Protein AF-A0A254QL31-F1 (afdb_monomer)

Nearest PDB structures (foldseek):
  5aiw-assembly1_A  TM=4.614E-01  e=5.305E+00  Enterococcus faecalis EnGen0234
  5wer-assembly3_G  TM=2.767E-01  e=7.026E+00  Mus musculus
  8og2-assembly1_A  TM=2.964E-01  e=9.304E+00  Mus musculus

pLDDT: mean 82.79, std 15.6, range [37.22, 97.31]

Solvent-accessible surface area (backbone atoms only — not comparable to full-atom values): 7332 Å² total; per-residue (Å²): 123,65,69,63,57,67,70,38,64,56,94,63,40,43,70,48,63,91,49,99,44,36,40,35,34,34,29,65,55,57,72,69,57,37,51,50,49,29,67,76,66,63,33,40,85,92,48,69,45,27,43,34,43,37,40,38,54,43,84,44,89,101,52,67,45,76,48,76,47,54,29,39,39,31,35,41,89,68,79,72,59,47,73,48,71,68,89,47,71,68,58,54,52,51,52,46,51,54,40,42,76,74,73,47,78,86,70,84,77,84,57,93,85,64,91,78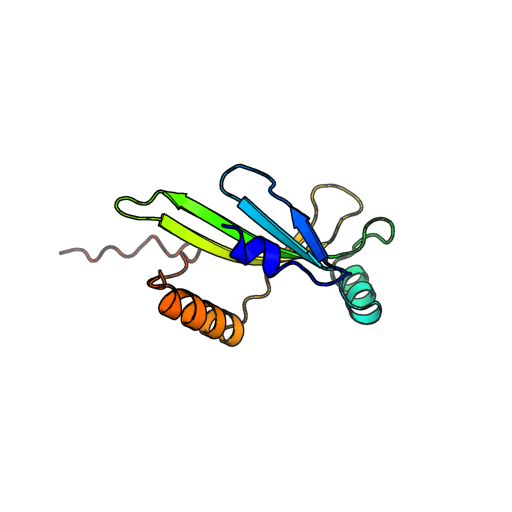,74,79,84,86,130

Foldseek 3Di:
DVVVVVVLDDPQWDWDDPDPFKTKIKGADDPVVQVVCCVVPVADPVDTKIWIWMWGWDDDPPGIDIDTFTWIFGHHPDDHTDTHGDDDVVVVVVVCVVCVVVVDDDDDDPDVPPPDDDDDD

Mean predicted aligned error: 8.34 Å

Structure (mmCIF, N/CA/C/O backbone):
data_AF-A0A254QL31-F1
#
_entry.id   AF-A0A254QL31-F1
#
loop_
_atom_site.group_PDB
_atom_site.id
_atom_site.type_symbol
_atom_site.label_atom_id
_atom_site.label_alt_id
_atom_site.label_comp_id
_atom_site.label_asym_id
_atom_site.label_entity_id
_atom_site.label_seq_id
_atom_site.pdbx_PDB_ins_code
_atom_site.Cartn_x
_atom_site.Cartn_y
_atom_site.Cartn_z
_atom_site.occupancy
_atom_site.B_iso_or_equiv
_atom_site.auth_seq_id
_atom_site.auth_comp_id
_atom_site.auth_asym_id
_atom_site.auth_atom_id
_atom_site.pdbx_PDB_model_num
ATOM 1 N N . MET A 1 1 ? 15.190 -4.986 -9.705 1.00 49.31 1 MET A N 1
ATOM 2 C CA . MET A 1 1 ? 14.067 -4.323 -9.004 1.00 49.31 1 MET A CA 1
ATOM 3 C C . MET A 1 1 ? 14.504 -3.806 -7.626 1.00 49.31 1 MET A C 1
ATOM 5 O O . MET A 1 1 ? 13.675 -3.690 -6.741 1.00 49.31 1 MET A O 1
ATOM 9 N N . GLU A 1 2 ? 15.784 -3.455 -7.446 1.00 47.81 2 GLU A N 1
ATOM 10 C CA . GLU A 1 2 ? 16.302 -2.874 -6.191 1.00 47.81 2 GLU A CA 1
ATOM 11 C C . GLU A 1 2 ? 15.816 -1.430 -5.967 1.00 47.81 2 GLU A C 1
ATOM 13 O O . GLU A 1 2 ? 15.748 -0.967 -4.836 1.00 47.81 2 GLU A O 1
ATOM 18 N N . SER A 1 3 ? 15.405 -0.727 -7.029 1.00 62.12 3 SER A N 1
ATOM 19 C CA . SER A 1 3 ? 15.005 0.685 -6.963 1.00 62.12 3 SER A CA 1
ATOM 20 C C . SER A 1 3 ? 13.705 0.942 -6.192 1.00 62.12 3 SER A C 1
ATOM 22 O O . SER A 1 3 ? 13.555 2.008 -5.604 1.00 62.12 3 SER A O 1
ATOM 24 N N . VAL A 1 4 ? 12.761 -0.009 -6.194 1.00 62.25 4 VAL A N 1
ATOM 25 C CA . VAL A 1 4 ? 11.479 0.132 -5.474 1.00 62.25 4 VAL A CA 1
ATOM 26 C C . VAL A 1 4 ? 11.667 -0.160 -3.988 1.00 62.25 4 VAL A C 1
ATOM 28 O O . VAL A 1 4 ? 11.153 0.573 -3.156 1.00 62.25 4 VAL A O 1
ATOM 31 N N . GLU A 1 5 ? 12.468 -1.173 -3.651 1.00 67.62 5 GLU A N 1
ATOM 32 C CA . GLU A 1 5 ? 12.842 -1.466 -2.263 1.00 67.62 5 GLU A CA 1
ATOM 33 C C . GLU A 1 5 ? 13.615 -0.298 -1.642 1.00 67.62 5 GLU A C 1
ATOM 35 O O . GLU A 1 5 ? 13.284 0.143 -0.547 1.00 67.62 5 GLU A O 1
ATOM 40 N N . SER A 1 6 ? 14.556 0.301 -2.383 1.00 66.62 6 SER A N 1
ATOM 41 C CA . SER A 1 6 ? 15.269 1.498 -1.919 1.00 66.62 6 SER A CA 1
ATOM 42 C C . SER A 1 6 ? 14.387 2.741 -1.776 1.00 66.62 6 SER A C 1
ATOM 44 O O . SER A 1 6 ? 14.772 3.671 -1.079 1.00 66.62 6 SER A O 1
ATOM 46 N N . ALA A 1 7 ? 13.233 2.784 -2.450 1.00 67.31 7 ALA A N 1
ATOM 47 C CA . ALA A 1 7 ? 12.263 3.866 -2.293 1.00 67.31 7 ALA A CA 1
ATOM 48 C C . ALA A 1 7 ? 11.359 3.670 -1.059 1.00 67.31 7 ALA A C 1
ATOM 50 O O . ALA A 1 7 ? 10.706 4.618 -0.641 1.00 67.31 7 ALA A O 1
ATOM 51 N N . CYS A 1 8 ? 11.350 2.466 -0.476 1.00 73.69 8 CYS A N 1
ATOM 52 C CA . CYS A 1 8 ? 10.620 2.073 0.731 1.00 73.69 8 CYS A CA 1
ATOM 53 C C . CYS A 1 8 ? 11.552 2.022 1.940 1.00 73.69 8 CYS A C 1
ATOM 55 O O . CYS A 1 8 ? 11.739 0.970 2.556 1.00 73.69 8 CYS A O 1
ATOM 57 N N . SER A 1 9 ? 12.215 3.142 2.214 1.00 71.31 9 SER A N 1
ATOM 58 C CA . SER A 1 9 ? 13.316 3.206 3.175 1.00 71.31 9 SER A CA 1
ATOM 59 C C . SER A 1 9 ? 13.076 4.178 4.326 1.00 71.31 9 SER A C 1
ATOM 61 O O . SER A 1 9 ? 14.020 4.460 5.069 1.00 71.31 9 SER A O 1
ATOM 63 N N . GLU A 1 10 ? 11.875 4.745 4.473 1.00 77.81 10 GLU A N 1
ATOM 64 C CA . GLU A 1 10 ? 11.595 5.555 5.656 1.00 77.81 10 GLU A CA 1
ATOM 65 C C . GLU A 1 10 ? 11.516 4.659 6.905 1.00 77.81 10 GLU A C 1
ATOM 67 O O . GLU A 1 10 ? 11.150 3.487 6.814 1.00 77.81 10 GLU A O 1
ATOM 72 N N . PRO A 1 11 ? 11.847 5.168 8.106 1.00 74.62 11 PRO A N 1
ATOM 73 C CA . PRO A 1 11 ? 11.860 4.349 9.323 1.00 74.62 11 PRO A CA 1
ATOM 74 C C . PRO A 1 11 ? 10.506 3.712 9.664 1.00 74.62 11 PRO A C 1
ATOM 76 O O . PRO A 1 11 ? 10.456 2.694 10.352 1.00 74.62 11 PRO A O 1
ATOM 79 N N . SER A 1 12 ? 9.419 4.338 9.210 1.00 80.88 12 SER A N 1
ATOM 80 C CA . SER A 1 12 ? 8.039 3.886 9.408 1.00 80.88 12 SER A CA 1
ATOM 81 C C . SER A 1 12 ? 7.549 2.949 8.301 1.00 80.88 12 SER A C 1
ATOM 83 O O . SER A 1 12 ? 6.406 2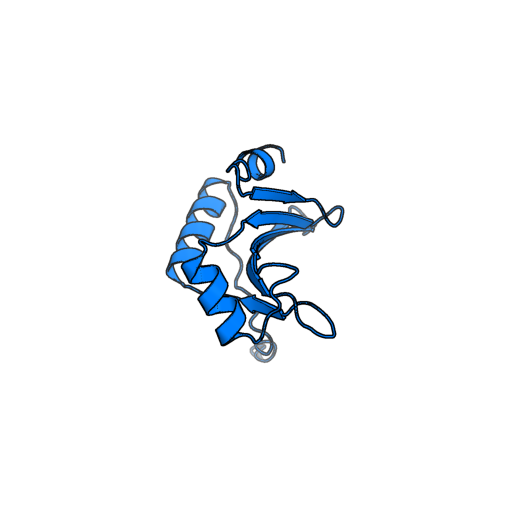.484 8.366 1.00 80.88 12 SER A O 1
ATOM 85 N N . ASP A 1 13 ? 8.386 2.681 7.299 1.00 86.38 13 ASP A N 1
ATOM 86 C CA . ASP A 1 13 ? 8.052 1.829 6.171 1.00 86.38 13 ASP A CA 1
ATOM 87 C C . ASP A 1 13 ? 8.355 0.367 6.474 1.00 86.38 13 ASP A C 1
ATOM 89 O O . ASP A 1 13 ? 9.312 -0.004 7.154 1.00 86.38 13 ASP A O 1
ATOM 93 N N . SER A 1 14 ? 7.535 -0.495 5.893 1.00 89.94 14 SER A N 1
ATOM 94 C CA . SER A 1 14 ? 7.794 -1.920 5.797 1.00 89.94 14 SER A CA 1
ATOM 95 C C . SER A 1 14 ? 7.660 -2.350 4.347 1.00 89.94 14 SER A C 1
ATOM 97 O O . SER A 1 14 ? 6.610 -2.193 3.720 1.00 89.94 14 SER A O 1
ATOM 99 N N . PHE A 1 15 ? 8.746 -2.896 3.816 1.00 90.31 15 PHE A N 1
ATOM 100 C CA . PHE A 1 15 ? 8.770 -3.509 2.500 1.00 90.31 15 PHE A CA 1
ATOM 101 C C . PHE A 1 15 ? 8.323 -4.967 2.599 1.00 90.31 15 PHE A C 1
ATOM 103 O O . PHE A 1 15 ? 8.737 -5.704 3.497 1.00 90.31 15 PHE A O 1
ATOM 110 N N . SER A 1 16 ? 7.483 -5.406 1.666 1.00 90.56 16 SER A N 1
ATOM 111 C CA . SER A 1 16 ? 7.104 -6.810 1.557 1.00 90.56 16 SER A CA 1
ATOM 112 C C . SER A 1 16 ? 6.863 -7.221 0.111 1.00 90.56 16 SER A C 1
ATOM 114 O O . SER A 1 16 ? 6.577 -6.401 -0.761 1.00 90.56 16 SER A O 1
ATOM 116 N N . ARG A 1 17 ? 6.973 -8.526 -0.135 1.00 90.69 17 ARG A N 1
ATOM 117 C CA . ARG A 1 17 ? 6.745 -9.134 -1.442 1.00 90.69 17 ARG A CA 1
ATOM 118 C C . ARG A 1 17 ? 5.751 -10.290 -1.277 1.00 90.69 17 ARG A C 1
ATOM 120 O O . ARG A 1 17 ? 6.188 -11.407 -0.998 1.00 90.69 17 ARG A O 1
ATOM 127 N N . PRO A 1 18 ? 4.431 -10.020 -1.330 1.00 90.38 18 PRO A N 1
ATOM 128 C CA . PRO A 1 18 ? 3.409 -11.031 -1.052 1.00 90.38 18 PRO A CA 1
ATOM 129 C C . PRO A 1 18 ? 3.463 -12.237 -1.998 1.00 90.38 18 PRO A C 1
ATOM 131 O O . PRO A 1 18 ? 3.175 -13.357 -1.584 1.00 90.38 18 PRO A O 1
ATOM 134 N N . ASP A 1 19 ? 3.859 -12.008 -3.251 1.00 92.56 19 ASP A N 1
ATOM 135 C CA . ASP A 1 19 ? 4.008 -13.026 -4.291 1.00 92.56 19 ASP A CA 1
ATOM 136 C C . ASP A 1 19 ? 5.090 -12.613 -5.313 1.00 92.56 19 ASP A C 1
ATOM 138 O O . ASP A 1 19 ? 5.777 -11.608 -5.143 1.00 92.56 19 ASP A O 1
ATOM 142 N N . ALA A 1 20 ? 5.300 -13.402 -6.371 1.00 89.00 20 ALA A N 1
ATOM 143 C CA . ALA A 1 20 ? 6.372 -13.158 -7.340 1.00 89.00 20 ALA A CA 1
ATOM 144 C C . ALA A 1 20 ? 6.192 -11.878 -8.184 1.00 89.00 20 ALA A C 1
ATOM 146 O O . ALA A 1 20 ? 7.182 -11.355 -8.701 1.00 89.00 20 ALA A O 1
ATOM 147 N N . GLN A 1 21 ? 4.957 -11.399 -8.326 1.00 91.75 21 GLN A N 1
ATOM 148 C CA . GLN A 1 21 ? 4.550 -10.302 -9.204 1.00 91.75 21 GLN A CA 1
ATOM 149 C C . GLN A 1 21 ? 4.180 -9.036 -8.428 1.00 91.75 21 GLN A C 1
ATOM 151 O O . GLN A 1 21 ? 4.144 -7.954 -9.011 1.00 91.75 21 GLN A O 1
ATOM 156 N N . THR A 1 22 ? 3.950 -9.159 -7.122 1.00 91.88 22 THR A N 1
ATOM 157 C CA . THR A 1 22 ? 3.501 -8.067 -6.262 1.00 91.88 22 THR A CA 1
ATOM 158 C C . THR A 1 22 ? 4.597 -7.598 -5.314 1.00 91.88 22 THR A C 1
ATOM 160 O O . THR A 1 22 ? 5.205 -8.379 -4.579 1.00 91.88 22 THR A O 1
ATOM 163 N N . ILE A 1 23 ? 4.807 -6.286 -5.279 1.00 91.62 23 ILE A N 1
ATOM 164 C CA . ILE A 1 23 ? 5.634 -5.594 -4.291 1.00 91.62 23 ILE A CA 1
ATOM 165 C C . ILE A 1 23 ? 4.761 -4.612 -3.526 1.00 91.62 23 ILE A C 1
ATOM 167 O O . ILE A 1 23 ? 3.960 -3.900 -4.126 1.00 91.62 23 ILE A O 1
ATOM 171 N N . GLU A 1 24 ? 4.952 -4.536 -2.213 1.00 92.81 24 GLU A N 1
ATOM 172 C CA . GLU A 1 24 ? 4.252 -3.586 -1.360 1.00 92.81 24 GLU A CA 1
ATOM 173 C C . GLU A 1 24 ? 5.211 -2.797 -0.473 1.00 92.81 24 GLU A C 1
ATOM 175 O O . GLU A 1 24 ? 6.029 -3.361 0.257 1.00 92.81 24 GLU A O 1
ATOM 180 N N . CYS A 1 25 ? 5.019 -1.485 -0.491 1.00 92.00 25 CYS A N 1
ATOM 181 C CA . CYS A 1 25 ? 5.474 -0.555 0.528 1.00 92.00 25 CYS A CA 1
ATOM 182 C C . CYS A 1 25 ? 4.323 -0.311 1.494 1.00 92.00 25 CYS A C 1
ATOM 184 O O . CYS A 1 25 ? 3.230 0.037 1.042 1.00 92.00 25 CYS A O 1
ATOM 186 N N . ARG A 1 26 ? 4.533 -0.473 2.798 1.00 93.31 26 ARG A N 1
ATOM 187 C CA . ARG A 1 26 ? 3.498 -0.184 3.794 1.00 93.31 26 ARG A CA 1
ATOM 188 C C . ARG A 1 26 ? 4.010 0.787 4.840 1.00 93.31 26 ARG A C 1
ATOM 190 O O . ARG A 1 26 ? 4.962 0.457 5.542 1.00 93.31 26 ARG A O 1
ATOM 197 N N . THR A 1 27 ? 3.307 1.896 5.008 1.00 92.25 27 THR A N 1
ATOM 198 C CA . THR A 1 27 ? 3.706 2.997 5.892 1.00 92.25 27 THR A CA 1
ATOM 199 C C . THR A 1 27 ? 2.600 3.271 6.902 1.00 92.25 27 THR A C 1
ATOM 201 O O . THR A 1 27 ? 1.413 3.289 6.553 1.00 92.25 27 THR A O 1
ATOM 204 N N . TYR A 1 28 ? 2.970 3.466 8.167 1.00 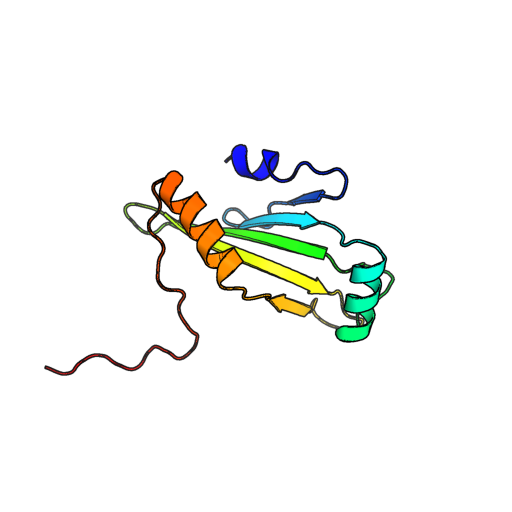92.62 28 TYR A N 1
ATOM 205 C CA . TYR A 1 28 ? 2.028 3.973 9.164 1.00 92.62 28 TYR A CA 1
ATOM 206 C C . TYR A 1 28 ? 1.718 5.443 8.903 1.00 92.62 28 TYR A C 1
ATOM 208 O O . TYR A 1 28 ? 2.605 6.216 8.554 1.00 92.62 28 TYR A O 1
ATOM 216 N N . LEU A 1 29 ? 0.457 5.822 9.093 1.00 90.94 29 LEU A N 1
ATOM 217 C CA . LEU A 1 29 ? 0.066 7.225 9.030 1.00 90.94 29 LEU A CA 1
ATOM 218 C C . LEU A 1 29 ? 0.510 7.961 10.296 1.00 90.94 29 LEU A C 1
ATOM 220 O O . LEU A 1 29 ? 0.761 7.345 11.338 1.00 90.94 29 LEU A O 1
ATOM 224 N N . ASP A 1 30 ? 0.491 9.289 10.246 1.00 92.69 30 ASP A N 1
ATOM 225 C CA . ASP A 1 30 ? 0.639 10.083 11.457 1.00 92.69 30 ASP A CA 1
ATOM 226 C C . ASP A 1 30 ? -0.480 9.758 12.469 1.00 92.69 30 ASP A C 1
ATOM 228 O O . ASP A 1 30 ? -1.590 9.362 12.082 1.00 92.69 30 ASP A O 1
ATOM 232 N N . PRO A 1 31 ? -0.253 9.935 13.787 1.00 93.62 31 PRO A N 1
ATOM 233 C CA . PRO A 1 31 ? -1.226 9.541 14.809 1.00 93.62 31 PRO A CA 1
ATOM 234 C C . PRO A 1 31 ? -2.617 10.162 14.621 1.00 93.62 31 PRO A C 1
ATOM 236 O O . PRO A 1 31 ? -3.633 9.502 14.848 1.00 93.62 31 PRO A O 1
ATOM 239 N N . GLN A 1 32 ? -2.676 11.423 14.182 1.00 95.94 32 GLN A N 1
ATOM 240 C CA . GLN A 1 32 ? -3.942 12.115 13.944 1.00 95.94 32 GLN A CA 1
ATOM 241 C C . GLN A 1 32 ? -4.702 11.517 12.754 1.00 95.94 32 GLN A C 1
ATOM 243 O O . GLN A 1 32 ? -5.903 11.270 12.855 1.00 95.94 32 GLN A O 1
ATOM 248 N N . GLU A 1 33 ? -4.014 11.244 11.648 1.00 93.69 33 GLU A N 1
ATOM 249 C CA . GLU A 1 33 ? -4.604 10.642 10.450 1.00 93.69 33 GLU A CA 1
ATOM 250 C C . GLU A 1 33 ? -5.042 9.198 10.707 1.00 93.69 33 GLU A C 1
ATOM 252 O O . GLU A 1 33 ? -6.134 8.797 10.306 1.00 93.69 33 GLU A O 1
ATOM 257 N N . THR A 1 34 ? -4.236 8.448 11.463 1.00 94.94 34 THR A N 1
ATOM 258 C CA . THR A 1 34 ? -4.563 7.099 11.937 1.00 94.94 34 THR A CA 1
ATOM 259 C C . THR A 1 34 ? -5.873 7.102 12.723 1.00 94.94 34 THR A C 1
ATOM 261 O O . THR A 1 34 ? -6.777 6.323 12.423 1.00 94.94 34 THR A O 1
ATOM 264 N N . ALA A 1 35 ? -6.018 8.004 13.700 1.00 95.56 35 ALA A N 1
ATOM 265 C CA . ALA A 1 35 ? -7.239 8.108 14.495 1.00 95.56 35 ALA A CA 1
ATOM 266 C C . ALA A 1 35 ? -8.461 8.447 13.626 1.00 95.56 35 ALA A C 1
ATOM 268 O O . ALA A 1 35 ? -9.521 7.838 13.782 1.00 95.56 35 ALA A O 1
ATOM 269 N N . VAL A 1 36 ? -8.308 9.381 12.680 1.00 95.44 36 VAL A N 1
ATOM 270 C CA . VAL A 1 36 ? -9.367 9.729 11.722 1.00 95.44 36 VAL A CA 1
ATOM 271 C C . VAL A 1 36 ? -9.764 8.518 10.879 1.00 95.44 36 VAL A C 1
ATOM 273 O O . VAL A 1 36 ? -10.954 8.245 10.753 1.00 95.44 36 VAL A O 1
ATOM 276 N N . ALA A 1 37 ? -8.803 7.759 10.350 1.00 94.44 37 ALA A N 1
ATOM 277 C CA . ALA A 1 37 ? -9.066 6.562 9.557 1.00 94.44 37 ALA A CA 1
ATOM 278 C C . ALA A 1 37 ? -9.812 5.479 10.349 1.00 94.44 37 ALA A C 1
ATOM 280 O O . ALA A 1 37 ? -10.790 4.919 9.855 1.00 94.44 37 ALA A O 1
ATO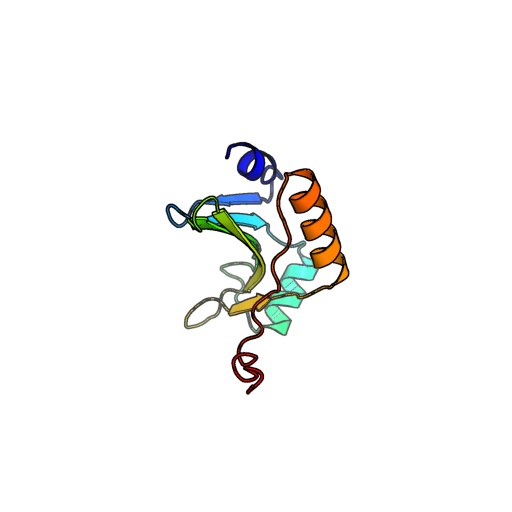M 281 N N . ILE A 1 38 ? -9.383 5.208 11.585 1.00 95.81 38 ILE A N 1
ATOM 282 C CA . ILE A 1 38 ? -10.027 4.219 12.459 1.00 95.81 38 ILE A CA 1
ATOM 283 C C . ILE A 1 38 ? -11.482 4.611 12.728 1.00 95.81 38 ILE A C 1
ATOM 285 O O . ILE A 1 38 ? -12.366 3.765 12.632 1.00 95.81 38 ILE A O 1
ATOM 289 N N . MET A 1 39 ? -11.753 5.888 13.008 1.00 95.31 39 MET A N 1
ATOM 290 C CA . MET A 1 39 ? -13.121 6.364 13.235 1.00 95.31 39 MET A CA 1
ATOM 291 C C . MET A 1 39 ? -13.967 6.365 11.957 1.00 95.31 39 MET A C 1
ATOM 293 O O . MET A 1 39 ? -15.129 5.975 12.002 1.00 95.31 39 MET A O 1
ATOM 297 N N . ALA A 1 40 ? -13.404 6.794 10.826 1.00 95.38 40 ALA A N 1
ATOM 298 C CA . ALA A 1 40 ? -14.133 6.925 9.564 1.00 95.38 40 ALA A CA 1
ATOM 299 C C . ALA A 1 40 ? -14.514 5.574 8.942 1.00 95.38 40 ALA A C 1
ATOM 301 O O . ALA A 1 40 ? -15.527 5.484 8.252 1.00 95.38 40 ALA A O 1
ATOM 302 N N . TYR A 1 41 ? -13.707 4.539 9.180 1.00 95.06 41 TYR A N 1
ATOM 303 C CA . TYR A 1 41 ? -13.855 3.218 8.565 1.00 95.06 41 TYR A CA 1
ATOM 304 C C . TYR A 1 41 ? -14.055 2.094 9.587 1.00 95.06 41 TYR A C 1
ATOM 306 O O . TYR A 1 41 ? -13.821 0.929 9.266 1.00 95.06 41 TYR A O 1
ATOM 314 N N . GLU A 1 42 ? -14.447 2.445 10.815 1.00 94.19 42 GLU A N 1
ATOM 315 C CA . GLU A 1 42 ? -14.711 1.511 11.920 1.00 94.19 42 GLU A CA 1
ATOM 316 C C . GLU A 1 42 ? -13.577 0.493 12.168 1.00 94.19 42 GLU A C 1
ATOM 318 O O . GLU A 1 42 ? -13.806 -0.675 12.489 1.00 94.19 42 GLU A O 1
ATOM 323 N N . GLY A 1 43 ? -12.332 0.952 12.024 1.00 93.62 43 GLY A N 1
ATOM 324 C CA . GLY A 1 43 ? -11.138 0.134 12.209 1.00 93.62 43 GLY A CA 1
ATOM 325 C C . GLY A 1 43 ? -10.906 -0.297 13.661 1.00 93.62 43 GLY A C 1
ATOM 326 O O . GLY A 1 43 ? -11.626 0.083 14.590 1.00 93.62 43 GLY A O 1
ATOM 327 N N . ILE A 1 44 ? -9.855 -1.087 13.869 1.00 94.75 44 ILE A N 1
ATOM 328 C CA . ILE A 1 44 ? -9.414 -1.530 15.200 1.00 94.75 44 ILE A CA 1
ATOM 329 C C . ILE A 1 44 ? -8.149 -0.802 15.656 1.00 94.75 44 ILE A C 1
ATOM 331 O O . ILE A 1 44 ? -7.410 -0.249 14.849 1.00 94.75 44 ILE A O 1
ATOM 335 N N . LEU A 1 45 ? -7.907 -0.812 16.968 1.00 93.44 45 LEU A N 1
ATOM 336 C CA . LEU A 1 45 ? -6.718 -0.206 17.577 1.00 93.44 45 LEU A CA 1
ATOM 337 C C . LEU A 1 45 ? -5.531 -1.180 17.670 1.00 93.44 45 LEU A C 1
ATOM 339 O O . LEU A 1 45 ? -4.399 -0.726 17.795 1.00 93.44 45 LEU A O 1
ATOM 343 N N . ASP A 1 46 ? -5.785 -2.493 17.610 1.00 93.25 46 ASP A N 1
ATOM 344 C CA . ASP A 1 46 ? -4.755 -3.529 17.792 1.00 93.25 46 ASP A CA 1
ATOM 345 C C . ASP A 1 46 ? -3.845 -3.701 16.560 1.00 93.25 46 ASP A C 1
ATOM 347 O O . ASP A 1 46 ? -2.697 -4.118 16.696 1.00 93.25 46 ASP A O 1
ATOM 351 N N . ASP A 1 47 ? -4.342 -3.365 15.364 1.00 93.06 47 ASP A N 1
ATOM 352 C CA . ASP A 1 47 ? -3.572 -3.297 14.115 1.00 93.06 47 ASP A CA 1
ATOM 353 C C . ASP A 1 47 ? -3.944 -1.998 13.395 1.00 93.06 47 ASP A C 1
ATOM 355 O O . ASP A 1 47 ? -5.094 -1.798 12.991 1.00 93.06 47 ASP A O 1
ATOM 359 N N . LEU A 1 48 ? -2.981 -1.082 13.298 1.00 94.94 48 LEU A N 1
ATOM 360 C CA . LEU A 1 48 ? -3.237 0.268 12.813 1.00 94.94 48 LEU A CA 1
ATOM 361 C C . LEU A 1 48 ? -3.389 0.290 11.284 1.00 94.94 48 LEU A C 1
ATOM 363 O O . LEU A 1 48 ? -2.703 -0.456 10.573 1.00 94.94 48 LEU A O 1
ATOM 367 N N . PRO A 1 49 ? -4.237 1.188 10.751 1.00 96.12 49 PRO A N 1
ATOM 368 C CA . PRO A 1 49 ? -4.284 1.456 9.326 1.00 96.12 49 PRO A CA 1
ATOM 369 C C . PRO A 1 49 ? -2.915 1.808 8.747 1.00 96.12 49 PRO A C 1
ATOM 371 O O . PRO A 1 49 ? -2.134 2.546 9.350 1.00 96.12 49 PRO A O 1
ATOM 374 N N . ARG A 1 50 ? -2.647 1.297 7.546 1.00 95.12 50 ARG A N 1
ATOM 375 C CA . ARG A 1 50 ? -1.399 1.543 6.818 1.00 95.12 50 ARG A CA 1
ATOM 376 C C . ARG A 1 50 ? -1.688 1.992 5.401 1.00 95.12 50 ARG A C 1
ATOM 378 O O . ARG A 1 50 ? -2.527 1.391 4.725 1.00 95.12 50 ARG A O 1
ATOM 385 N N . LEU A 1 51 ? -0.981 3.021 4.949 1.00 92.50 51 LEU A N 1
ATOM 386 C CA . LEU A 1 51 ? -0.914 3.340 3.531 1.00 92.50 51 LEU A CA 1
ATOM 387 C C . LEU A 1 51 ? -0.129 2.227 2.840 1.00 92.50 51 LEU A C 1
ATOM 389 O O . LEU A 1 51 ? 0.960 1.876 3.285 1.00 92.50 51 LEU A O 1
ATOM 393 N N . VAL A 1 52 ? -0.690 1.668 1.774 1.00 93.00 52 VAL A N 1
ATOM 394 C CA . VAL A 1 52 ? -0.053 0.637 0.961 1.00 93.00 52 VAL A CA 1
ATOM 395 C C . VAL A 1 52 ? 0.160 1.182 -0.440 1.00 93.00 52 VAL A C 1
ATOM 397 O O . VAL A 1 52 ? -0.800 1.571 -1.107 1.00 93.00 52 VAL A O 1
ATOM 400 N N . LEU A 1 53 ? 1.418 1.195 -0.873 1.00 89.06 53 LEU A N 1
ATOM 401 C CA . LEU A 1 53 ? 1.810 1.410 -2.261 1.00 89.06 53 LEU A CA 1
ATOM 402 C C . LEU A 1 53 ? 2.138 0.045 -2.856 1.00 89.06 53 LEU A C 1
ATOM 404 O O . LEU A 1 53 ? 3.135 -0.575 -2.480 1.00 89.06 53 LEU A O 1
ATOM 408 N N . GLN A 1 54 ? 1.278 -0.439 -3.741 1.00 91.19 54 GLN A N 1
ATOM 409 C CA . GLN A 1 54 ? 1.386 -1.753 -4.350 1.00 91.19 54 GLN A CA 1
ATOM 410 C C . GLN A 1 54 ? 1.780 -1.613 -5.818 1.00 91.19 54 GLN A C 1
ATOM 412 O O . GLN A 1 54 ? 1.171 -0.856 -6.572 1.00 91.19 54 GLN A O 1
ATOM 417 N N . PHE A 1 55 ? 2.794 -2.369 -6.218 1.00 89.00 55 PHE A N 1
ATOM 418 C CA . PHE A 1 55 ? 3.177 -2.552 -7.609 1.00 89.00 55 PHE A CA 1
ATOM 419 C C . PHE A 1 55 ? 2.885 -3.993 -7.989 1.00 89.00 55 PHE A C 1
ATOM 421 O O . PHE A 1 55 ? 3.422 -4.906 -7.361 1.00 89.00 55 PHE A O 1
ATOM 428 N N . HIS A 1 56 ? 2.074 -4.188 -9.018 1.00 91.31 56 HIS A N 1
ATOM 429 C CA . HIS A 1 56 ? 1.819 -5.495 -9.600 1.00 91.31 56 HIS A CA 1
ATOM 430 C C . HIS A 1 56 ? 2.359 -5.523 -11.030 1.00 91.31 56 HIS A C 1
ATOM 432 O O . HIS A 1 56 ? 2.101 -4.607 -11.811 1.00 91.31 56 HIS A O 1
ATOM 438 N N . VAL A 1 57 ? 3.171 -6.529 -11.352 1.00 89.75 57 VAL A N 1
ATOM 439 C CA . VAL A 1 57 ? 3.846 -6.643 -12.649 1.00 89.75 57 VAL A CA 1
ATOM 440 C C . VAL A 1 57 ? 3.422 -7.927 -13.342 1.00 89.75 57 VAL A C 1
ATOM 442 O O . VAL A 1 57 ? 3.744 -9.034 -12.902 1.00 89.75 57 VAL A O 1
ATOM 445 N N . GLU A 1 58 ? 2.749 -7.771 -14.473 1.00 90.88 58 GLU A N 1
ATOM 446 C CA . GLU A 1 58 ? 2.285 -8.876 -15.303 1.00 90.88 58 GLU A CA 1
ATOM 447 C C . GLU A 1 58 ? 3.047 -8.890 -16.633 1.00 90.88 58 GLU A C 1
ATOM 449 O O . GLU A 1 58 ? 3.284 -7.829 -17.216 1.00 90.88 58 GLU A O 1
ATOM 454 N N . PRO A 1 59 ? 3.477 -10.065 -17.124 1.00 87.50 59 PRO A N 1
ATOM 455 C CA . PRO A 1 59 ? 3.992 -10.189 -18.482 1.00 87.50 59 PRO A CA 1
ATOM 456 C C . PRO A 1 59 ? 2.905 -9.820 -19.499 1.00 87.50 59 PRO A C 1
ATOM 458 O O . PRO A 1 59 ? 1.800 -10.351 -19.427 1.00 87.50 59 PRO A O 1
ATOM 461 N N . ASP A 1 60 ? 3.240 -8.959 -20.456 1.00 84.81 60 ASP A N 1
ATOM 462 C CA . ASP A 1 60 ? 2.360 -8.571 -21.563 1.00 84.81 60 ASP A CA 1
ATOM 463 C C . ASP A 1 60 ? 3.215 -8.425 -22.826 1.00 84.81 60 ASP A C 1
ATOM 465 O O . ASP A 1 60 ? 3.849 -7.392 -23.046 1.00 84.81 60 ASP A O 1
ATOM 469 N N . GLU A 1 61 ? 3.369 -9.516 -23.586 1.00 81.44 61 GLU A N 1
ATOM 470 C CA . GLU A 1 61 ? 4.386 -9.618 -24.639 1.00 81.44 61 GLU A CA 1
ATOM 471 C C . GLU A 1 61 ? 4.236 -8.522 -25.711 1.00 81.44 61 GLU A C 1
ATOM 473 O O . GLU A 1 61 ? 3.146 -8.321 -26.246 1.00 81.44 61 GLU A O 1
ATOM 478 N N . PRO A 1 62 ? 5.333 -7.836 -26.098 1.00 80.94 62 PRO A N 1
ATOM 479 C CA . PRO A 1 62 ? 6.745 -8.136 -25.813 1.00 80.94 62 PRO A CA 1
ATOM 480 C C . PRO A 1 62 ? 7.321 -7.482 -24.535 1.00 80.94 62 PRO A C 1
ATOM 482 O O . PRO A 1 62 ? 8.542 -7.401 -24.392 1.00 80.94 62 PRO A O 1
ATOM 485 N N . GLY A 1 63 ? 6.486 -6.975 -23.628 1.00 85.56 63 GLY A N 1
ATOM 486 C CA . GLY A 1 63 ? 6.888 -6.220 -22.442 1.00 85.56 63 GLY A CA 1
ATOM 487 C C . GLY A 1 63 ? 6.201 -6.659 -21.146 1.00 85.56 63 GLY A C 1
ATOM 488 O O . GLY A 1 63 ? 6.015 -7.846 -20.876 1.00 85.56 63 GLY A O 1
ATOM 489 N N . TYR A 1 64 ? 5.901 -5.670 -20.304 1.00 87.00 64 TYR A N 1
ATOM 490 C CA . TYR A 1 64 ? 5.277 -5.856 -18.999 1.00 87.00 64 TYR A CA 1
ATOM 491 C C . TYR A 1 64 ? 4.230 -4.775 -18.771 1.00 87.00 64 TYR A C 1
ATOM 493 O O . TYR A 1 64 ? 4.497 -3.593 -19.010 1.00 87.00 64 TYR A O 1
ATOM 501 N N . LEU A 1 65 ? 3.095 -5.173 -18.211 1.00 89.31 65 LEU A N 1
ATOM 502 C CA . LEU A 1 65 ? 2.131 -4.260 -17.628 1.00 89.31 65 LEU A CA 1
ATOM 503 C C . LEU A 1 65 ? 2.497 -4.037 -16.159 1.00 89.31 65 LEU A C 1
ATOM 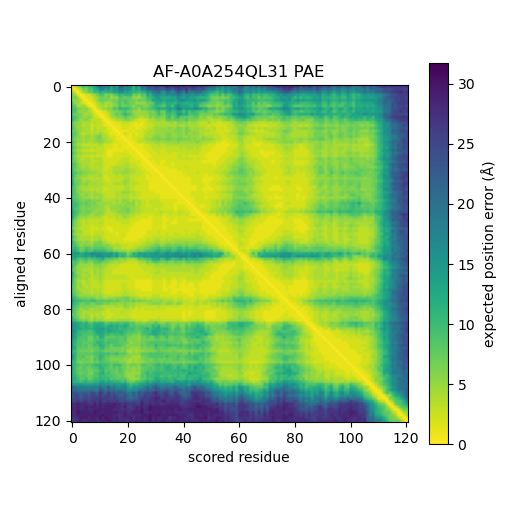505 O O . LEU A 1 65 ? 2.602 -4.981 -15.377 1.00 89.31 65 LEU A O 1
ATOM 509 N N . VAL A 1 66 ? 2.696 -2.775 -15.780 1.00 87.62 66 VAL A N 1
ATOM 510 C CA . VAL A 1 66 ? 2.931 -2.379 -14.388 1.00 87.62 66 VAL A CA 1
ATOM 511 C C . VAL A 1 66 ? 1.695 -1.660 -13.882 1.00 87.62 66 VAL A C 1
ATOM 513 O O . VAL A 1 66 ? 1.405 -0.536 -14.293 1.00 87.62 66 VAL A O 1
ATOM 516 N N . GLN A 1 67 ? 0.984 -2.301 -12.966 1.00 88.25 67 GLN A N 1
ATOM 517 C CA . GLN A 1 67 ? -0.129 -1.705 -12.248 1.00 88.25 67 GLN A CA 1
ATOM 518 C C . GLN A 1 67 ? 0.399 -1.098 -10.949 1.00 88.25 67 GLN A C 1
ATOM 520 O O . GLN A 1 67 ? 1.182 -1.719 -10.226 1.00 88.25 67 GLN A O 1
ATOM 525 N N . PHE A 1 68 ? -0.007 0.138 -10.674 1.00 85.88 68 PHE A N 1
ATOM 526 C CA . PHE A 1 68 ? 0.331 0.838 -9.444 1.00 85.88 68 PHE A CA 1
ATOM 527 C C . PHE A 1 68 ? -0.945 1.234 -8.719 1.00 85.88 68 PHE A C 1
ATOM 529 O O . PHE A 1 68 ? -1.740 2.017 -9.244 1.00 85.88 68 PHE A O 1
ATOM 536 N N . ASP A 1 69 ? -1.082 0.747 -7.493 1.00 87.50 69 ASP A N 1
ATOM 537 C CA . ASP A 1 69 ? -2.187 1.068 -6.609 1.00 87.50 69 ASP A CA 1
ATOM 538 C C . ASP A 1 69 ? -1.688 1.731 -5.328 1.00 87.50 69 ASP A C 1
ATOM 540 O O . ASP A 1 69 ? -0.700 1.321 -4.720 1.00 87.50 69 ASP A O 1
ATOM 544 N N . SER A 1 70 ? -2.427 2.746 -4.884 1.00 87.69 70 SER A N 1
ATOM 545 C CA . SER A 1 70 ? -2.260 3.355 -3.568 1.00 87.69 70 SER A CA 1
ATOM 546 C C . SER A 1 70 ? -3.575 3.273 -2.804 1.00 87.69 70 SER A C 1
ATOM 548 O O . SER A 1 70 ? -4.584 3.852 -3.228 1.00 8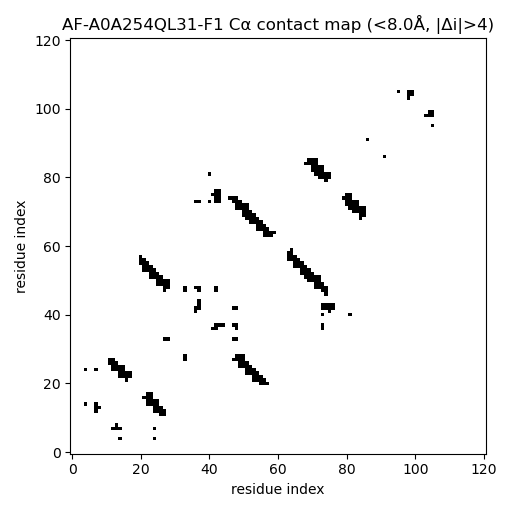7.69 70 SER A O 1
ATOM 550 N N . TYR A 1 71 ? -3.576 2.575 -1.675 1.00 92.69 71 TYR A N 1
ATOM 551 C CA . TYR A 1 71 ? -4.769 2.429 -0.848 1.00 92.69 71 TYR A CA 1
ATOM 552 C C . TYR A 1 71 ? -4.438 2.459 0.635 1.00 92.69 71 TYR A C 1
ATOM 554 O O . TYR A 1 71 ? -3.361 2.063 1.069 1.00 92.69 71 TYR A O 1
ATOM 562 N N . LEU A 1 72 ? -5.405 2.899 1.430 1.00 95.06 72 LEU A N 1
ATOM 563 C CA . LEU A 1 72 ? -5.359 2.747 2.872 1.00 95.06 72 LEU A CA 1
ATOM 564 C C . LEU A 1 72 ? -5.918 1.371 3.240 1.00 95.06 72 LEU A C 1
ATOM 566 O O . LEU A 1 72 ? -7.076 1.067 2.953 1.00 95.06 72 LEU A O 1
ATOM 570 N N . ASN A 1 73 ? -5.097 0.534 3.865 1.00 96.69 73 ASN A N 1
ATOM 571 C CA . ASN A 1 73 ? -5.514 -0.750 4.409 1.00 96.69 73 ASN A CA 1
ATOM 572 C C . ASN A 1 73 ? -5.970 -0.557 5.856 1.00 96.69 73 ASN A C 1
ATOM 574 O O . ASN A 1 73 ? -5.135 -0.290 6.718 1.00 96.69 73 ASN A O 1
ATOM 578 N N . VA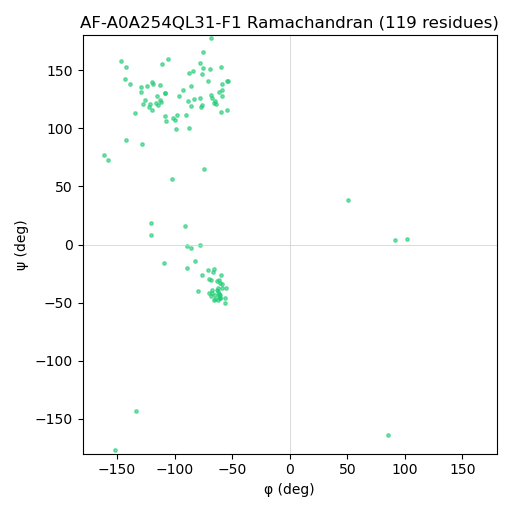L A 1 74 ? -7.268 -0.708 6.120 1.00 97.31 74 VAL A N 1
ATOM 579 C CA . VAL A 1 74 ? -7.884 -0.545 7.443 1.00 97.31 74 VAL A CA 1
ATOM 580 C C . VAL A 1 74 ? -8.282 -1.919 7.993 1.00 97.31 74 VAL A C 1
ATOM 582 O O . VAL A 1 74 ? -9.269 -2.497 7.523 1.00 97.31 74 VAL A O 1
ATOM 585 N N . PRO A 1 75 ? -7.552 -2.464 8.981 1.00 97.31 75 PRO A N 1
ATOM 586 C CA . PRO A 1 75 ? -7.939 -3.696 9.661 1.00 97.31 75 PRO A CA 1
ATOM 587 C C . PRO A 1 75 ? -9.313 -3.568 10.328 1.00 97.31 75 PRO A C 1
ATOM 589 O O . PRO A 1 75 ? -9.637 -2.545 10.932 1.00 97.31 75 PRO A O 1
ATOM 592 N N . GLN A 1 76 ? -10.127 -4.615 10.199 1.00 96.25 76 GLN A N 1
ATOM 593 C CA . GLN A 1 76 ? -11.513 -4.660 10.666 1.00 96.25 76 GLN A CA 1
ATOM 594 C C . GLN A 1 76 ? -11.652 -5.632 11.839 1.00 96.25 76 GLN A C 1
ATOM 596 O O . GLN A 1 76 ? -10.891 -6.591 11.951 1.00 96.25 76 GLN A O 1
ATOM 601 N N . LYS A 1 77 ? -12.668 -5.429 12.690 1.00 92.50 77 LYS A N 1
ATOM 602 C CA . LYS A 1 77 ? -12.965 -6.346 13.812 1.00 92.50 77 LYS A CA 1
ATOM 603 C C . LYS A 1 77 ? -13.244 -7.774 13.343 1.00 92.50 77 LYS A C 1
ATOM 605 O O . LYS A 1 77 ? -12.943 -8.730 14.050 1.00 92.50 77 LYS A O 1
ATOM 610 N N . THR A 1 78 ? -13.861 -7.908 12.174 1.00 91.94 78 THR A N 1
ATOM 611 C CA . THR A 1 78 ? -14.235 -9.188 11.575 1.00 91.94 78 THR A CA 1
ATOM 612 C C . THR A 1 78 ? -14.059 -9.127 10.066 1.00 91.94 78 THR A C 1
ATOM 614 O O . THR A 1 78 ? -14.422 -8.128 9.449 1.00 91.94 78 THR A O 1
ATOM 617 N N . GLY A 1 79 ? -13.598 -10.222 9.466 1.00 92.31 79 GLY A N 1
ATOM 618 C CA . GLY A 1 79 ? -13.431 -10.327 8.017 1.00 92.31 79 GLY A CA 1
ATOM 619 C C . GLY A 1 79 ? -12.096 -9.779 7.513 1.00 92.31 79 GLY A C 1
ATOM 620 O O . GLY A 1 79 ? -11.137 -9.632 8.269 1.00 92.31 79 GLY A O 1
ATOM 621 N N . ALA A 1 80 ? -12.026 -9.542 6.203 1.00 94.50 80 ALA A N 1
ATOM 622 C CA . ALA A 1 80 ? -10.827 -9.027 5.555 1.00 94.50 80 ALA A CA 1
ATOM 623 C C . ALA A 1 80 ? -10.634 -7.524 5.844 1.00 94.50 80 ALA A C 1
ATOM 625 O O . ALA A 1 80 ? -11.624 -6.808 6.019 1.00 94.50 80 ALA A O 1
ATOM 626 N N . PRO A 1 81 ? -9.385 -7.023 5.847 1.00 95.88 81 PRO A N 1
ATOM 627 C CA . PRO A 1 81 ? -9.122 -5.591 5.912 1.00 95.88 81 PRO A CA 1
ATOM 628 C C . PRO A 1 81 ? -9.844 -4.826 4.798 1.00 95.88 81 PRO A C 1
ATOM 630 O O . PRO A 1 81 ? -9.883 -5.268 3.646 1.00 95.88 81 PRO A O 1
ATOM 633 N N . LEU A 1 82 ? -10.375 -3.651 5.132 1.00 96.25 82 LEU A N 1
ATOM 634 C CA . LEU A 1 82 ? -10.974 -2.750 4.157 1.00 96.25 82 LEU A CA 1
ATOM 635 C C . LEU A 1 82 ? -9.864 -2.015 3.397 1.00 96.25 82 LEU A C 1
ATOM 637 O O . LEU A 1 82 ? -9.015 -1.368 4.008 1.00 96.25 82 LEU A O 1
ATOM 641 N N . ARG A 1 83 ? -9.890 -2.081 2.062 1.00 96.06 83 ARG A N 1
ATOM 642 C CA . ARG A 1 83 ? -8.996 -1.299 1.197 1.00 96.06 83 ARG A CA 1
ATOM 643 C C . ARG A 1 83 ? -9.723 -0.060 0.694 1.00 96.06 83 ARG A C 1
ATOM 645 O O . ARG A 1 83 ? -10.654 -0.161 -0.101 1.00 96.06 83 ARG A O 1
ATOM 652 N N . VAL A 1 84 ? -9.288 1.106 1.152 1.00 93.69 84 VAL A N 1
ATOM 653 C CA . VAL A 1 84 ? -9.839 2.397 0.742 1.00 93.69 84 VAL A CA 1
ATOM 654 C C . VAL A 1 84 ? -8.918 3.013 -0.304 1.00 93.69 84 VAL A C 1
ATOM 656 O O . VAL A 1 84 ? -7.820 3.473 0.006 1.00 93.69 84 VAL A O 1
ATOM 659 N N . PHE A 1 85 ? -9.365 3.020 -1.556 1.00 89.44 85 PHE A N 1
ATOM 660 C CA . PHE A 1 85 ? -8.598 3.579 -2.667 1.00 89.44 85 PHE A CA 1
ATOM 661 C C . PHE A 1 85 ? -8.790 5.089 -2.755 1.00 89.44 85 PHE A C 1
ATOM 663 O O . PHE A 1 85 ? -9.914 5.577 -2.894 1.00 89.44 85 PHE A O 1
ATOM 670 N N . TYR A 1 86 ? -7.686 5.831 -2.743 1.00 73.06 86 TYR A N 1
ATOM 671 C CA . TYR A 1 86 ? -7.709 7.270 -2.968 1.00 73.06 86 TYR A CA 1
ATOM 672 C C . TYR A 1 86 ? -7.341 7.570 -4.421 1.00 73.06 86 TYR A C 1
ATOM 674 O O . TYR A 1 86 ? -6.173 7.570 -4.804 1.00 73.06 86 TYR A O 1
ATOM 682 N N . ARG A 1 87 ? -8.354 7.813 -5.258 1.00 73.50 87 ARG A N 1
ATOM 683 C CA . ARG A 1 87 ? -8.145 8.204 -6.657 1.00 73.50 87 ARG A CA 1
ATOM 684 C C . ARG A 1 87 ? -8.006 9.717 -6.745 1.00 73.50 87 ARG A C 1
ATOM 686 O O . ARG A 1 87 ? -9.002 10.435 -6.731 1.00 73.50 87 ARG A O 1
ATOM 693 N N . ASN A 1 88 ? -6.771 10.198 -6.847 1.00 73.00 88 ASN A N 1
ATOM 694 C CA . ASN A 1 88 ? -6.481 11.612 -7.050 1.00 73.00 88 ASN A CA 1
ATOM 695 C C . ASN A 1 88 ? -5.824 11.829 -8.422 1.00 73.00 88 ASN A C 1
ATOM 697 O O . ASN A 1 88 ? -4.734 11.304 -8.657 1.00 73.00 88 ASN A O 1
ATOM 701 N N . PRO A 1 89 ? -6.437 12.626 -9.317 1.00 79.19 89 PRO A N 1
ATOM 702 C CA . PRO A 1 89 ? -5.928 12.815 -10.673 1.00 79.19 89 PRO A CA 1
ATOM 703 C C . PRO A 1 89 ? -4.526 13.433 -10.702 1.00 79.19 89 PRO A C 1
ATOM 705 O O . PRO A 1 89 ? -3.741 13.112 -11.591 1.00 79.19 89 PRO A O 1
ATOM 708 N N . THR A 1 90 ? -4.172 14.270 -9.726 1.00 79.56 90 THR A N 1
ATOM 709 C CA . THR A 1 90 ? -2.834 14.868 -9.611 1.00 79.56 90 THR A CA 1
ATOM 710 C C . THR A 1 90 ? -1.780 13.814 -9.277 1.00 79.56 90 THR A C 1
ATOM 712 O O . THR A 1 90 ? -0.693 13.811 -9.861 1.00 79.56 90 THR A O 1
ATOM 715 N N . VAL A 1 91 ? -2.106 12.881 -8.377 1.00 77.12 91 VAL A N 1
ATOM 716 C CA . VAL A 1 91 ? -1.225 11.752 -8.037 1.00 77.12 91 VAL A CA 1
ATOM 717 C C . VAL A 1 91 ? -1.063 10.848 -9.256 1.00 77.12 91 VAL A C 1
ATOM 719 O O . VAL A 1 91 ? 0.065 10.566 -9.654 1.00 77.12 91 VAL A O 1
ATOM 722 N N . THR A 1 92 ? -2.162 10.497 -9.929 1.00 80.81 92 THR A N 1
ATOM 723 C CA . THR A 1 92 ? -2.133 9.704 -11.167 1.00 80.81 92 THR A CA 1
ATOM 724 C C . THR A 1 92 ? -1.260 10.354 -12.243 1.00 80.81 92 THR A C 1
ATOM 726 O O . THR A 1 92 ? -0.423 9.692 -12.850 1.00 80.81 92 THR A O 1
ATOM 729 N N . GLN A 1 93 ? -1.389 11.664 -12.467 1.00 84.81 93 GLN A N 1
ATOM 730 C CA . GLN A 1 93 ? -0.552 12.387 -13.430 1.00 84.81 93 GLN A CA 1
ATOM 731 C C . GLN A 1 93 ? 0.933 12.371 -13.047 1.00 84.81 93 GLN A C 1
ATOM 733 O O . GLN A 1 93 ? 1.789 12.228 -13.923 1.00 84.81 93 GLN A O 1
ATOM 738 N N . THR A 1 94 ? 1.237 12.500 -11.755 1.00 83.25 94 THR A N 1
ATOM 739 C CA . THR A 1 94 ? 2.611 12.469 -11.239 1.00 83.25 94 THR A CA 1
ATOM 740 C C . THR A 1 94 ? 3.241 11.094 -11.444 1.00 83.25 94 THR A C 1
ATOM 742 O O . THR A 1 94 ? 4.330 11.007 -12.012 1.00 83.25 94 THR A O 1
ATOM 745 N N . VAL A 1 95 ? 2.532 10.021 -11.088 1.00 81.25 95 VAL A N 1
ATOM 746 C CA . VAL A 1 95 ? 2.982 8.639 -11.319 1.00 81.25 95 VAL A CA 1
ATOM 747 C C . VAL A 1 95 ? 3.178 8.380 -12.813 1.00 81.25 95 VAL A C 1
ATOM 749 O O . VAL A 1 95 ? 4.242 7.919 -13.220 1.00 81.25 95 VAL A O 1
ATOM 752 N N . ASN A 1 96 ? 2.224 8.784 -13.657 1.00 85.81 96 ASN A N 1
ATOM 753 C CA . ASN A 1 96 ? 2.344 8.655 -15.111 1.00 85.81 96 ASN A CA 1
ATOM 754 C C . ASN A 1 96 ? 3.573 9.388 -15.662 1.00 85.81 96 ASN A C 1
ATOM 756 O O . ASN A 1 96 ? 4.219 8.905 -16.589 1.00 85.81 96 ASN A O 1
ATOM 760 N N . LYS A 1 97 ? 3.924 10.553 -15.107 1.00 87.12 97 LYS A N 1
ATOM 761 C CA . LYS A 1 97 ? 5.138 11.277 -15.499 1.00 87.12 97 LYS A CA 1
ATOM 762 C C . LYS A 1 97 ? 6.400 10.490 -15.138 1.00 87.12 97 LYS A C 1
ATOM 764 O O . LYS A 1 97 ? 7.297 10.411 -15.972 1.00 87.12 97 LYS A O 1
ATOM 769 N N . ILE A 1 98 ? 6.458 9.905 -13.942 1.00 84.12 98 ILE A N 1
ATOM 770 C CA . ILE A 1 98 ? 7.588 9.077 -13.496 1.00 84.12 98 ILE A CA 1
ATOM 771 C C . ILE A 1 98 ? 7.731 7.843 -14.397 1.00 84.12 98 ILE A C 1
ATOM 773 O O . ILE A 1 98 ? 8.814 7.594 -14.921 1.00 84.12 98 ILE A O 1
ATOM 777 N N . MET A 1 99 ? 6.633 7.129 -14.661 1.00 84.69 99 MET A N 1
ATOM 778 C CA . MET A 1 99 ? 6.646 5.933 -15.512 1.00 84.69 99 MET A CA 1
ATOM 779 C C . MET A 1 99 ? 7.071 6.242 -16.952 1.00 84.69 99 MET A C 1
ATOM 781 O O . MET A 1 99 ? 7.849 5.489 -17.531 1.00 84.69 99 MET A O 1
ATOM 785 N N . ARG A 1 100 ? 6.661 7.389 -17.515 1.00 89.88 100 ARG A N 1
ATOM 786 C CA . ARG A 1 100 ? 7.140 7.832 -18.838 1.00 89.88 100 ARG A CA 1
ATOM 787 C C . ARG A 1 100 ? 8.642 8.086 -18.873 1.00 89.88 100 ARG A C 1
ATOM 789 O O . ARG A 1 10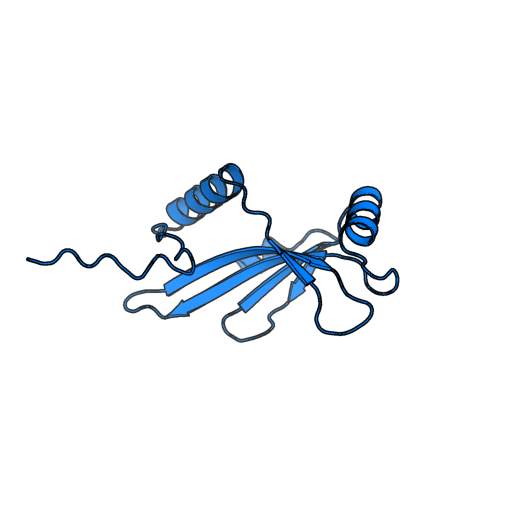0 ? 9.290 7.734 -19.852 1.00 89.88 100 ARG A O 1
ATOM 796 N N . VAL A 1 101 ? 9.207 8.682 -17.820 1.00 88.25 101 VAL A N 1
ATOM 797 C CA . VAL A 1 101 ? 10.667 8.870 -17.712 1.00 88.25 101 VAL A CA 1
ATOM 798 C C . VAL A 1 101 ? 11.389 7.520 -17.660 1.00 88.25 101 VAL A C 1
ATOM 800 O O . VAL A 1 101 ? 12.486 7.400 -18.196 1.00 88.25 101 VAL A O 1
ATOM 803 N N . ALA A 1 102 ? 10.754 6.494 -17.090 1.00 83.25 102 ALA A N 1
ATOM 804 C CA . ALA A 1 102 ? 11.261 5.124 -17.070 1.00 83.25 102 ALA A CA 1
ATOM 805 C C . ALA A 1 102 ? 11.070 4.356 -18.401 1.00 83.25 102 ALA A C 1
ATOM 807 O O . ALA A 1 102 ? 11.471 3.199 -18.490 1.00 83.25 102 ALA A O 1
ATOM 808 N N . GLY A 1 103 ? 10.471 4.974 -19.429 1.00 87.81 103 GLY A N 1
ATOM 809 C CA . GLY A 1 103 ? 10.201 4.356 -20.733 1.00 87.81 103 GLY A CA 1
ATOM 810 C C . GLY A 1 103 ? 8.834 3.673 -20.859 1.00 87.81 103 GLY A C 1
ATOM 811 O O . GLY A 1 103 ? 8.555 3.077 -21.895 1.00 87.81 103 GLY A O 1
ATOM 812 N N . GLY A 1 104 ? 7.978 3.763 -19.838 1.00 87.50 104 GLY A N 1
ATOM 813 C CA . GLY A 1 104 ? 6.618 3.230 -19.870 1.00 87.50 104 GLY A CA 1
ATOM 814 C C . GLY A 1 104 ? 5.639 4.118 -20.642 1.00 87.50 104 GLY A C 1
ATOM 815 O O . GLY A 1 104 ? 5.809 5.336 -20.748 1.00 87.50 104 GLY A O 1
ATOM 816 N N . VAL A 1 105 ? 4.563 3.509 -21.132 1.00 89.31 105 VAL A N 1
ATOM 817 C CA . VAL A 1 105 ? 3.425 4.205 -21.741 1.00 89.31 105 VAL A CA 1
ATOM 818 C C . VAL A 1 105 ? 2.221 4.013 -20.814 1.00 89.31 105 VAL A C 1
ATOM 820 O O . VAL A 1 105 ? 1.927 2.879 -20.454 1.00 89.31 105 VAL A O 1
ATOM 823 N N . PRO A 1 106 ? 1.564 5.091 -20.340 1.00 86.31 106 PRO A N 1
ATOM 824 C CA . PRO A 1 106 ? 0.388 4.943 -19.493 1.00 86.31 106 PRO A CA 1
ATOM 825 C C . PRO A 1 106 ? -0.761 4.304 -20.266 1.00 86.31 106 PRO A C 1
ATOM 827 O O . PRO A 1 106 ? -1.226 4.880 -21.251 1.00 86.31 106 PRO A O 1
ATOM 830 N N . GLU A 1 107 ? -1.246 3.177 -19.764 1.00 82.06 107 GLU A N 1
ATOM 831 C CA . GLU A 1 107 ? -2.443 2.532 -20.287 1.00 82.06 107 GLU A CA 1
ATOM 832 C C . GLU A 1 107 ? -3.713 3.145 -19.675 1.00 82.06 107 GLU A C 1
ATOM 834 O O . GLU A 1 107 ? -3.697 3.626 -18.531 1.00 82.06 107 GLU A O 1
ATOM 839 N N . PRO A 1 108 ? -4.835 3.168 -20.416 1.00 73.38 108 PRO A N 1
ATOM 840 C CA . PRO A 1 108 ? -6.124 3.539 -19.853 1.00 73.38 108 PRO A CA 1
ATOM 841 C C . PRO A 1 108 ? -6.465 2.597 -18.697 1.00 73.38 108 PRO A C 1
ATOM 843 O O . PRO A 1 108 ? -6.459 1.382 -18.862 1.00 73.38 108 PRO A O 1
ATOM 846 N N . ILE A 1 109 ? -6.799 3.148 -17.528 1.00 64.88 109 ILE A N 1
ATOM 847 C CA . ILE A 1 109 ? -7.282 2.332 -16.408 1.00 64.88 109 ILE A CA 1
ATOM 848 C C . ILE A 1 109 ? -8.612 1.703 -16.846 1.00 64.88 109 ILE A C 1
ATOM 850 O O . ILE A 1 109 ? -9.543 2.464 -17.141 1.00 64.88 109 ILE A O 1
ATOM 854 N N . PRO A 1 110 ? -8.749 0.363 -16.863 1.00 55.88 110 PRO A N 1
ATOM 855 C CA . PRO A 1 110 ? -10.032 -0.264 -17.124 1.00 55.88 110 PRO A CA 1
ATOM 856 C C . PRO A 1 110 ? -11.015 0.201 -16.051 1.00 55.88 110 PRO A C 1
ATOM 858 O O . PRO A 1 110 ? -10.844 -0.062 -14.859 1.00 55.88 110 PRO A O 1
ATOM 861 N N . VAL A 1 111 ? -12.032 0.962 -16.450 1.00 53.12 111 VAL A N 1
ATOM 862 C CA . VAL A 1 111 ? -13.132 1.306 -15.552 1.00 53.12 111 VAL A CA 1
ATOM 863 C C . VAL A 1 111 ? -14.009 0.058 -15.486 1.00 53.12 111 VAL A C 1
ATOM 865 O O . VAL A 1 111 ? -14.518 -0.347 -16.535 1.00 53.12 111 VAL A O 1
ATOM 868 N N . PRO A 1 112 ? -14.196 -0.575 -14.314 1.00 43.25 112 PRO A N 1
ATOM 869 C CA . PRO A 1 112 ? -15.080 -1.729 -14.211 1.00 43.25 112 PRO A CA 1
ATOM 870 C C . PRO A 1 112 ? -16.464 -1.350 -14.757 1.00 43.25 112 PRO A C 1
ATOM 872 O O . PRO A 1 112 ? -17.105 -0.442 -14.226 1.00 43.25 112 PRO A O 1
ATOM 875 N N . GLY A 1 113 ? -16.884 -1.992 -15.854 1.00 44.56 113 GLY A N 1
ATOM 876 C CA . GLY A 1 113 ? -18.144 -1.704 -16.554 1.00 44.56 113 GLY A CA 1
ATOM 877 C C . GLY A 1 113 ? -18.058 -0.868 -17.844 1.00 44.56 113 GLY A C 1
ATOM 878 O O . GLY A 1 113 ? -19.106 -0.562 -18.402 1.00 44.56 113 GLY A O 1
ATOM 879 N N . ALA A 1 114 ? -16.870 -0.508 -18.348 1.00 44.28 114 ALA A N 1
ATOM 880 C CA . ALA A 1 114 ? -16.719 0.193 -19.638 1.00 44.28 114 ALA A CA 1
ATOM 881 C C . ALA A 1 114 ? -16.652 -0.736 -20.874 1.00 44.28 114 ALA A C 1
ATOM 883 O O . ALA A 1 114 ? -16.622 -0.259 -22.009 1.00 44.28 114 ALA A O 1
ATOM 884 N N . GLU A 1 115 ? -16.674 -2.056 -20.681 1.00 41.75 115 GLU A N 1
ATOM 885 C CA . GLU A 1 115 ? -16.750 -3.063 -21.748 1.00 41.75 115 GLU A CA 1
ATOM 886 C C . GLU A 1 115 ? -18.163 -3.150 -22.350 1.00 41.75 115 GLU A C 1
ATOM 888 O O . GLU A 1 115 ? -18.852 -4.154 -22.222 1.00 41.75 115 GLU A O 1
ATOM 893 N N . THR A 1 116 ? -18.650 -2.092 -23.004 1.00 49.5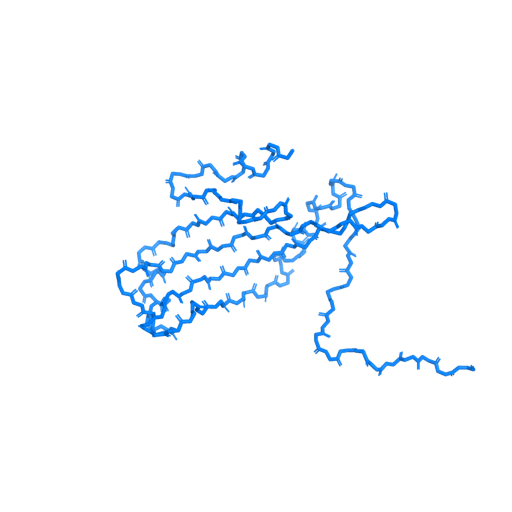3 116 THR A N 1
ATOM 894 C CA . THR A 1 116 ? -19.655 -2.235 -24.078 1.00 49.53 116 THR A CA 1
ATOM 895 C C . THR A 1 116 ? -19.717 -0.985 -24.955 1.00 49.53 116 THR A C 1
ATOM 897 O O . THR A 1 116 ? -20.632 -0.174 -24.857 1.00 49.53 116 THR A O 1
ATOM 900 N N . ALA A 1 117 ? -18.751 -0.828 -25.853 1.00 42.56 117 ALA A N 1
ATOM 901 C CA . ALA A 1 117 ? -18.954 -0.060 -27.081 1.00 42.56 117 ALA A CA 1
ATOM 902 C C . ALA A 1 117 ? -17.922 -0.493 -28.126 1.00 42.56 117 ALA A C 1
ATOM 904 O O . ALA A 1 117 ? -16.969 0.225 -28.417 1.00 42.56 117 ALA A O 1
ATOM 905 N N . ALA A 1 118 ? -18.103 -1.687 -28.691 1.00 37.22 118 ALA A N 1
ATOM 906 C CA . ALA A 1 118 ? -17.540 -1.952 -30.007 1.00 37.22 118 ALA A CA 1
ATOM 907 C C . ALA A 1 118 ? -18.297 -1.067 -31.018 1.00 37.22 118 ALA A C 1
ATOM 909 O O . ALA A 1 118 ? -19.532 -1.128 -31.043 1.00 37.22 118 ALA A O 1
ATOM 910 N N . PRO A 1 119 ? -17.626 -0.239 -31.836 1.00 42.75 119 PRO A N 1
ATOM 911 C CA . PRO A 1 119 ? -18.278 0.337 -32.999 1.00 42.75 119 PRO A CA 1
ATOM 912 C C . PRO A 1 119 ? -18.618 -0.807 -33.958 1.00 42.75 119 PRO A C 1
ATOM 914 O O . PRO A 1 119 ? -17.762 -1.608 -34.328 1.00 42.75 119 PRO A O 1
ATOM 917 N N . SER A 1 120 ? -19.900 -0.916 -34.291 1.00 47.22 120 SER A N 1
ATOM 918 C CA . SER A 1 120 ? -20.354 -1.736 -35.409 1.00 47.22 120 SER A CA 1
ATOM 919 C C . SER A 1 120 ? -20.038 -0.979 -36.697 1.00 47.22 120 SER A C 1
ATOM 921 O O . SER A 1 120 ? -20.553 0.124 -36.880 1.00 47.22 120 SER A O 1
ATOM 923 N N . GLU A 1 121 ? -19.226 -1.570 -37.567 1.00 41.06 121 GLU A N 1
ATOM 924 C CA . GLU A 1 121 ? -19.232 -1.307 -39.012 1.00 41.06 121 GLU A CA 1
ATOM 925 C C . GLU A 1 121 ? -19.438 -2.627 -39.754 1.00 41.06 121 GLU A C 1
ATOM 927 O O . GLU A 1 121 ? -18.843 -3.646 -39.326 1.00 41.06 121 GLU A O 1
#

Radius of gyration: 17.04 Å; Cα contacts (8 Å, |Δi|>4): 162; chains: 1; bounding box: 37×28×57 Å

Sequence (121 aa):
MESVESACSEPSDSFSRPDAQTIECRTYLDPQETAVAIMAYEGILDDLPRLVLQFHVEPDEPGYLVQFDSYLNVPQKTGAPLRVFYRNPTVTQTVNKIMRVAGGVPEPIPVPGAETAAPSE

Secondary structure (DSSP, 8-state):
-HHHHTTS-STTEEEE-SSSSEEEEEEEPPHHHHHHHHHHTT--SSS--EEEEEEEEEEETTEEEEEEEEEEEE--SSSSPEEEE---HHHHHHHHHHHHHTT--PPPP--TT----PPP-